Protein AF-A0A952JBM9-F1 (afdb_monomer)

Radius of gyration: 18.24 Å; Cα contacts (8 Å, |Δi|>4): 18; chains: 1; bounding box: 34×35×59 Å

Solvent-accessible surface area (backbone atoms only — not comparable to full-atom values): 5124 Å² total; per-residue (Å²): 139,83,84,81,80,85,69,92,68,83,78,81,78,83,74,90,68,83,50,68,69,53,51,54,48,51,50,51,52,52,50,59,53,54,75,71,52,63,70,94,74,49,53,75,73,56,44,55,54,52,50,54,53,50,52,51,50,51,52,50,52,53,52,53,49,51,56,52,50,56,57,51,54,56,54,55,59,66,76,75,111

Structure (mmCIF, N/CA/C/O backbone):
data_AF-A0A952JBM9-F1
#
_entry.id   AF-A0A952JBM9-F1
#
loop_
_atom_site.group_PDB
_atom_site.id
_atom_site.type_symbol
_atom_site.label_atom_id
_atom_site.label_alt_id
_atom_site.label_comp_id
_atom_site.label_asym_id
_atom_site.label_entity_id
_atom_site.label_seq_id
_atom_site.pdbx_PDB_ins_code
_atom_site.Cartn_x
_atom_site.Cartn_y
_atom_site.Cartn_z
_atom_site.occupancy
_atom_site.B_iso_or_equiv
_atom_site.auth_seq_id
_atom_site.auth_comp_id
_atom_site.auth_asym_id
_atom_site.auth_atom_id
_atom_site.pdbx_PDB_model_num
ATOM 1 N N . MET A 1 1 ? 8.860 -23.951 27.318 1.00 40.50 1 MET A N 1
ATOM 2 C CA . MET A 1 1 ? 8.404 -22.563 27.530 1.00 40.50 1 MET A CA 1
ATOM 3 C C . MET A 1 1 ? 9.408 -21.671 26.829 1.00 40.50 1 MET A C 1
ATOM 5 O O . MET A 1 1 ? 10.561 -21.683 27.227 1.00 40.50 1 MET A O 1
ATOM 9 N N . ALA A 1 2 ? 9.029 -21.044 25.718 1.00 35.94 2 ALA A N 1
ATOM 10 C CA . ALA A 1 2 ? 9.909 -20.137 24.989 1.00 35.94 2 ALA A CA 1
ATOM 11 C C . ALA A 1 2 ? 9.278 -18.747 25.037 1.00 35.94 2 ALA A C 1
ATOM 13 O O . ALA A 1 2 ? 8.291 -18.470 24.355 1.00 35.94 2 ALA A O 1
ATOM 14 N N . GLU A 1 3 ? 9.820 -17.919 25.920 1.00 43.84 3 GLU A N 1
ATOM 15 C CA . GLU A 1 3 ? 9.490 -16.508 26.057 1.00 43.84 3 GLU A CA 1
ATOM 16 C C . GLU A 1 3 ? 9.957 -15.782 24.792 1.00 43.84 3 GLU A C 1
ATOM 18 O O . GLU A 1 3 ? 11.143 -15.772 24.457 1.00 43.84 3 GLU A O 1
ATOM 23 N N . SER A 1 4 ? 9.019 -15.203 24.045 1.00 43.00 4 SER A N 1
ATOM 24 C CA . SER A 1 4 ? 9.359 -14.368 22.895 1.00 43.00 4 SER A CA 1
ATOM 25 C C . SER A 1 4 ? 9.615 -12.948 23.377 1.00 43.00 4 SER A C 1
ATOM 27 O O . SER A 1 4 ? 8.698 -12.163 23.595 1.00 43.00 4 SER A O 1
ATOM 29 N N . ASN A 1 5 ? 10.898 -12.657 23.561 1.00 38.16 5 ASN A N 1
ATOM 30 C CA . ASN A 1 5 ? 11.449 -11.338 23.823 1.00 38.16 5 ASN A CA 1
ATOM 31 C C . ASN A 1 5 ? 11.206 -10.435 22.594 1.00 38.16 5 ASN A C 1
ATOM 33 O O . ASN A 1 5 ? 11.809 -10.641 21.535 1.00 38.16 5 ASN A O 1
ATOM 37 N N . ILE A 1 6 ? 10.282 -9.476 22.706 1.00 47.38 6 ILE A N 1
ATOM 38 C CA . ILE A 1 6 ? 9.926 -8.526 21.642 1.00 47.38 6 ILE A CA 1
ATOM 39 C C . ILE A 1 6 ? 11.016 -7.452 21.587 1.00 47.38 6 ILE A C 1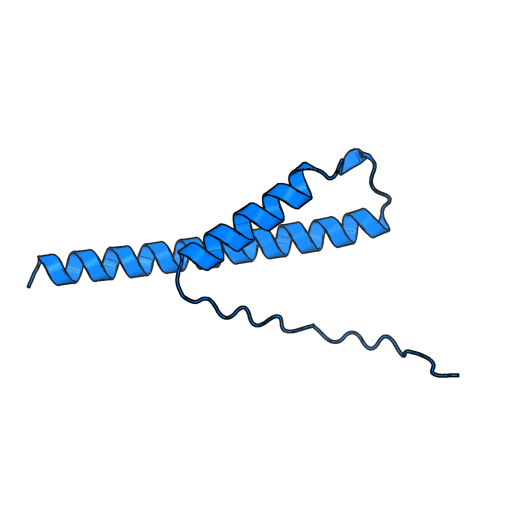
ATOM 41 O O . ILE A 1 6 ? 10.863 -6.342 22.085 1.00 47.38 6 ILE A O 1
ATOM 45 N N . ASN A 1 7 ? 12.161 -7.801 21.006 1.00 43.44 7 ASN A N 1
ATOM 46 C CA . ASN A 1 7 ? 13.180 -6.820 20.669 1.00 43.44 7 ASN A CA 1
ATOM 47 C C . ASN A 1 7 ? 12.738 -6.121 19.374 1.00 43.44 7 ASN A C 1
ATOM 49 O O . ASN A 1 7 ? 12.519 -6.803 18.368 1.00 43.44 7 ASN A O 1
ATOM 53 N N . GLY A 1 8 ? 12.571 -4.796 19.418 1.00 47.78 8 GLY A N 1
ATOM 54 C CA . GLY A 1 8 ? 12.111 -3.929 18.326 1.00 47.78 8 GLY A CA 1
ATOM 55 C C . GLY A 1 8 ? 13.040 -3.947 17.114 1.00 47.78 8 GLY A C 1
ATOM 56 O O . GLY A 1 8 ? 13.777 -3.003 16.856 1.00 47.78 8 GLY A O 1
ATOM 57 N N . LYS A 1 9 ? 13.028 -5.053 16.372 1.00 46.91 9 LYS A N 1
ATOM 58 C CA . LYS A 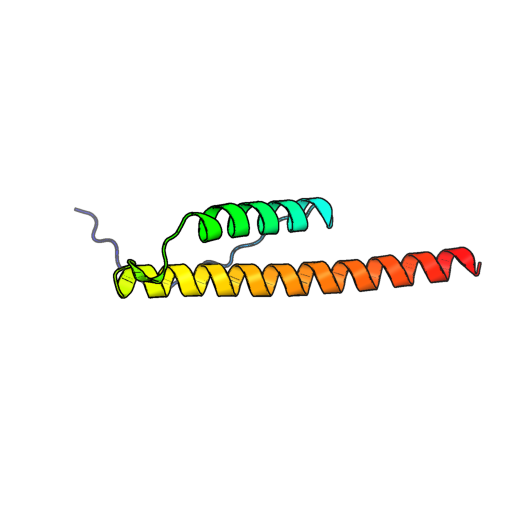1 9 ? 13.730 -5.199 15.105 1.00 46.91 9 LYS A CA 1
ATOM 59 C C . LYS A 1 9 ? 12.872 -4.543 14.036 1.00 46.91 9 LYS A C 1
ATOM 61 O O . LYS A 1 9 ? 11.835 -5.099 13.670 1.00 46.91 9 LYS A O 1
ATOM 66 N N . GLU A 1 10 ? 13.311 -3.393 13.531 1.00 49.19 10 GLU A N 1
ATOM 67 C CA . GLU A 1 10 ? 12.870 -2.899 12.228 1.00 49.19 10 GLU A CA 1
ATOM 68 C C . GLU A 1 10 ? 12.930 -4.066 11.236 1.00 49.19 10 GLU A C 1
ATOM 70 O O . GLU A 1 10 ? 14.000 -4.577 10.891 1.00 49.19 10 GLU A O 1
ATOM 75 N N . LYS A 1 11 ? 11.761 -4.560 10.820 1.00 50.78 11 LYS A N 1
ATOM 76 C CA . LYS A 1 11 ? 11.681 -5.535 9.739 1.00 50.78 11 LYS A CA 1
ATOM 77 C C . LYS A 1 11 ? 11.921 -4.771 8.448 1.00 50.78 11 LYS A C 1
ATOM 79 O O . LYS A 1 11 ? 10.990 -4.229 7.862 1.00 50.78 11 LYS A O 1
ATOM 84 N N . LEU A 1 12 ? 13.180 -4.745 8.018 1.00 50.91 12 LEU A N 1
ATOM 85 C CA . LEU A 1 12 ? 13.557 -4.335 6.671 1.00 50.91 12 LEU A CA 1
ATOM 86 C C . LEU A 1 12 ? 12.799 -5.215 5.671 1.00 50.91 12 LEU A C 1
ATOM 88 O O . LEU A 1 12 ? 13.052 -6.413 5.543 1.00 50.91 12 LEU A O 1
ATOM 92 N N . LEU A 1 13 ? 11.812 -4.615 5.013 1.00 54.28 13 LEU A N 1
ATOM 93 C CA . LEU A 1 13 ? 10.944 -5.282 4.055 1.00 54.28 13 LEU A CA 1
ATOM 94 C C . LEU A 1 13 ? 11.491 -4.991 2.660 1.00 54.28 13 LEU A C 1
ATOM 96 O O . LEU A 1 13 ? 11.233 -3.947 2.068 1.00 54.28 13 LEU A O 1
ATOM 100 N N . THR A 1 14 ? 12.310 -5.903 2.144 1.00 63.25 14 THR A N 1
ATOM 101 C CA . THR A 1 14 ? 12.837 -5.793 0.783 1.00 63.25 14 THR A CA 1
ATOM 102 C C . THR A 1 14 ? 11.773 -6.292 -0.190 1.00 63.25 14 THR A C 1
ATOM 104 O O . THR A 1 14 ? 11.463 -7.481 -0.219 1.00 63.25 14 THR A O 1
ATOM 107 N N . ILE A 1 15 ? 11.189 -5.392 -0.983 1.00 59.53 15 ILE A N 1
ATOM 108 C CA . ILE A 1 15 ? 10.225 -5.764 -2.024 1.00 59.53 15 ILE A CA 1
ATOM 109 C C . ILE A 1 15 ? 11.006 -5.954 -3.332 1.00 59.53 15 ILE A C 1
ATOM 111 O O . ILE A 1 15 ? 11.505 -4.970 -3.876 1.00 59.53 15 ILE A O 1
ATOM 115 N N . PRO A 1 16 ? 11.129 -7.183 -3.870 1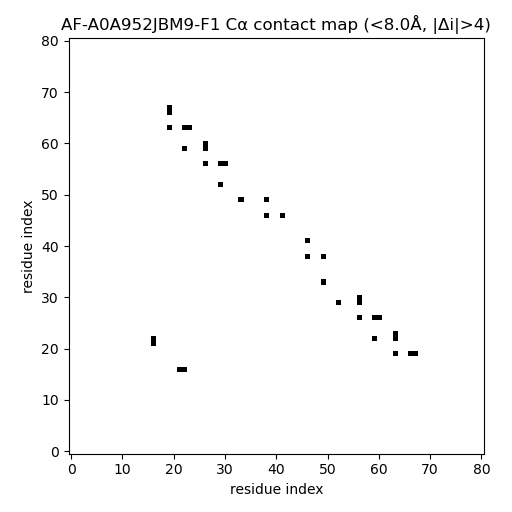.00 59.69 16 PRO A N 1
ATOM 116 C CA . PRO A 1 16 ? 11.726 -7.400 -5.181 1.00 59.69 16 PRO A CA 1
ATOM 117 C C . PRO A 1 16 ? 10.760 -6.893 -6.257 1.00 59.69 16 PRO A C 1
ATOM 119 O O . PRO A 1 16 ? 9.841 -7.593 -6.708 1.00 59.69 16 PRO A O 1
ATOM 122 N N . VAL A 1 17 ? 10.942 -5.630 -6.635 1.00 60.66 17 VAL A N 1
ATOM 123 C CA . VAL A 1 17 ? 10.166 -4.970 -7.679 1.00 60.66 17 VAL A CA 1
ATOM 124 C C . VAL A 1 17 ? 10.705 -5.399 -9.042 1.00 60.66 17 VAL A C 1
ATOM 126 O O . VAL A 1 17 ? 11.720 -4.899 -9.513 1.00 60.66 17 VAL A O 1
ATOM 129 N N . MET A 1 18 ? 10.000 -6.315 -9.706 1.00 65.62 18 MET A N 1
ATOM 130 C CA . MET A 1 18 ? 10.248 -6.664 -11.112 1.00 65.62 18 MET A CA 1
ATOM 131 C C . MET A 1 18 ? 9.478 -5.704 -12.029 1.00 65.62 18 MET A C 1
ATOM 133 O O . MET A 1 18 ? 8.571 -6.110 -12.749 1.00 65.62 18 MET A O 1
ATOM 137 N N . GLY A 1 19 ? 9.791 -4.412 -11.936 1.00 73.25 19 GLY A N 1
ATOM 138 C CA . GLY A 1 19 ? 9.142 -3.360 -12.718 1.00 73.25 19 GLY A CA 1
ATOM 139 C C . GLY A 1 19 ? 7.901 -2.729 -12.073 1.00 73.25 19 GLY A C 1
ATOM 140 O O . GLY A 1 19 ? 7.313 -3.230 -11.110 1.00 73.25 19 GLY A O 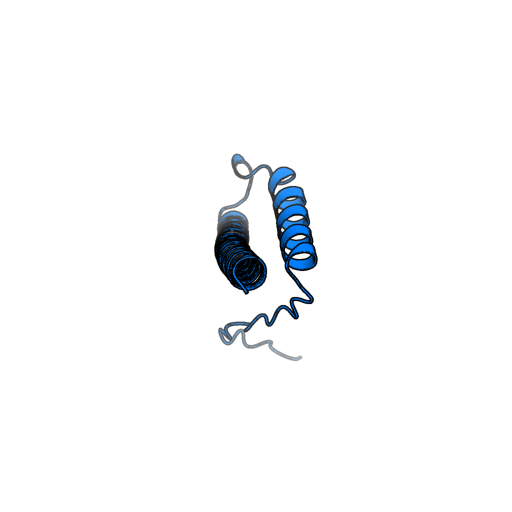1
ATOM 141 N N . ILE A 1 20 ? 7.510 -1.583 -12.634 1.00 81.50 20 ILE A N 1
ATOM 142 C CA . ILE A 1 20 ? 6.489 -0.680 -12.087 1.00 81.50 20 ILE A CA 1
ATOM 143 C C . ILE A 1 20 ? 5.100 -1.316 -11.932 1.00 81.50 20 ILE A C 1
ATOM 145 O O . ILE A 1 20 ? 4.345 -0.966 -11.026 1.00 81.50 20 ILE A O 1
ATOM 149 N N . GLU A 1 21 ? 4.750 -2.281 -12.780 1.00 83.69 21 GLU A N 1
ATOM 150 C CA . GLU A 1 21 ? 3.449 -2.956 -12.727 1.00 83.69 21 GLU A CA 1
ATOM 151 C C . GLU A 1 21 ? 3.238 -3.698 -11.406 1.00 83.69 21 GLU A C 1
ATOM 153 O O . GLU A 1 21 ? 2.144 -3.667 -10.832 1.00 83.69 21 GLU A O 1
ATOM 158 N N . LYS A 1 22 ? 4.305 -4.306 -10.878 1.00 84.00 22 LYS A N 1
ATOM 159 C CA . LYS A 1 22 ? 4.259 -5.045 -9.617 1.00 84.00 22 LYS A CA 1
ATOM 160 C C . LYS A 1 22 ? 4.067 -4.102 -8.428 1.00 84.00 22 LYS A C 1
ATOM 162 O O . LYS A 1 22 ? 3.262 -4.403 -7.551 1.00 84.00 22 LYS A O 1
ATOM 167 N N . LEU A 1 23 ? 4.708 -2.928 -8.444 1.00 84.12 23 LEU A N 1
ATOM 168 C CA . LEU A 1 23 ? 4.466 -1.861 -7.461 1.00 84.12 23 LEU A CA 1
ATOM 169 C C . LEU A 1 23 ? 3.010 -1.390 -7.480 1.00 84.12 23 LEU A C 1
ATOM 171 O O . LEU A 1 23 ? 2.353 -1.381 -6.440 1.00 84.12 23 LEU A O 1
ATOM 175 N N . MET A 1 24 ? 2.465 -1.098 -8.664 1.00 86.50 24 MET A N 1
ATOM 176 C CA . MET A 1 24 ? 1.057 -0.705 -8.805 1.00 86.50 24 MET A CA 1
ATOM 177 C C . MET A 1 24 ? 0.091 -1.805 -8.338 1.00 86.50 24 MET A C 1
ATOM 179 O O . MET A 1 24 ? -1.007 -1.517 -7.857 1.00 86.50 24 MET A O 1
ATOM 183 N N . SER A 1 25 ? 0.470 -3.080 -8.473 1.00 89.62 25 SER A N 1
ATOM 184 C CA . SER A 1 25 ? -0.304 -4.197 -7.927 1.00 89.62 25 SER A CA 1
ATOM 185 C C . SER A 1 25 ? -0.319 -4.192 -6.396 1.00 89.62 25 SER A C 1
ATOM 187 O O . SER A 1 25 ? -1.389 -4.350 -5.808 1.00 89.62 25 SER A O 1
ATOM 189 N N . TYR A 1 26 ? 0.828 -3.966 -5.745 1.00 88.12 26 TYR A N 1
ATOM 190 C CA . TYR A 1 26 ? 0.896 -3.843 -4.285 1.00 88.12 26 TYR A CA 1
ATOM 191 C C . TYR A 1 26 ? 0.078 -2.654 -3.774 1.00 88.12 26 TYR A C 1
ATOM 193 O O . TYR A 1 26 ? -0.715 -2.816 -2.847 1.00 88.12 26 TYR A O 1
ATOM 201 N N . GLU A 1 27 ? 0.184 -1.492 -4.422 1.00 90.44 27 GLU A N 1
ATOM 202 C CA . GLU A 1 27 ? -0.615 -0.312 -4.072 1.00 90.44 27 GLU A CA 1
ATOM 203 C C . GLU A 1 27 ? -2.120 -0.588 -4.149 1.00 90.44 27 GLU A C 1
ATOM 205 O O . GLU A 1 27 ? -2.865 -0.229 -3.234 1.00 90.44 27 GLU A O 1
ATOM 210 N N . ARG A 1 28 ? -2.578 -1.251 -5.221 1.00 93.19 28 ARG A N 1
ATOM 211 C CA . ARG A 1 28 ? -3.990 -1.632 -5.375 1.00 93.19 28 ARG A CA 1
ATOM 212 C C . ARG A 1 28 ? -4.436 -2.611 -4.295 1.00 93.19 28 ARG A C 1
ATOM 214 O O . ARG A 1 28 ? -5.519 -2.430 -3.745 1.00 93.19 28 ARG A O 1
ATOM 221 N N . GLY A 1 29 ? -3.611 -3.607 -3.971 1.00 93.44 29 GLY A N 1
ATOM 222 C CA . GLY A 1 29 ? -3.900 -4.571 -2.910 1.00 93.44 29 GLY A CA 1
ATOM 223 C C . GLY A 1 29 ? -4.060 -3.897 -1.547 1.00 93.44 29 GLY A C 1
ATOM 224 O O . GLY A 1 29 ? -5.079 -4.085 -0.884 1.00 93.44 29 GLY A O 1
ATOM 225 N N . ILE A 1 30 ? -3.104 -3.045 -1.169 1.00 92.31 30 ILE A N 1
ATOM 226 C CA . ILE A 1 30 ? -3.131 -2.323 0.110 1.00 92.31 30 ILE A CA 1
ATOM 227 C C . ILE A 1 30 ? -4.335 -1.376 0.177 1.00 92.31 30 ILE A C 1
ATOM 229 O O . ILE A 1 30 ? -5.072 -1.400 1.160 1.00 92.31 30 ILE A O 1
ATOM 233 N N . ARG A 1 31 ? -4.610 -0.604 -0.885 1.00 93.81 31 ARG A N 1
ATOM 234 C CA . ARG A 1 31 ? -5.818 0.242 -0.960 1.00 93.81 31 ARG A CA 1
ATOM 235 C C . ARG A 1 31 ? -7.102 -0.572 -0.836 1.00 93.81 31 ARG A C 1
ATOM 237 O O . ARG A 1 31 ? -8.026 -0.138 -0.158 1.00 93.81 31 ARG A O 1
ATOM 244 N N . GLY A 1 32 ? -7.158 -1.742 -1.470 1.00 94.75 32 GLY A N 1
ATOM 245 C CA . GLY A 1 32 ? -8.309 -2.639 -1.399 1.00 94.75 32 GLY A CA 1
ATOM 246 C C . GLY A 1 32 ? -8.553 -3.196 0.004 1.00 94.75 32 GLY A C 1
ATOM 247 O O . GLY A 1 32 ? -9.704 -3.411 0.372 1.00 94.75 32 GLY A O 1
ATOM 248 N N . ILE A 1 33 ? -7.496 -3.406 0.793 1.00 91.44 33 ILE A N 1
ATOM 249 C CA . ILE A 1 33 ? -7.607 -3.798 2.204 1.00 91.44 33 ILE A CA 1
ATOM 250 C C . ILE A 1 33 ? -8.058 -2.602 3.044 1.00 91.44 33 ILE A C 1
ATOM 252 O O . ILE A 1 33 ? -9.058 -2.710 3.746 1.00 91.44 33 ILE A O 1
ATOM 256 N N . LEU A 1 34 ? -7.385 -1.453 2.925 1.00 91.88 34 LEU A N 1
ATOM 257 C CA . LEU A 1 34 ? -7.717 -0.247 3.693 1.00 91.88 34 LEU A CA 1
ATOM 258 C C . LEU A 1 34 ? -9.150 0.234 3.434 1.00 91.88 34 LEU A C 1
ATOM 260 O O . LEU A 1 34 ? -9.831 0.642 4.364 1.00 91.88 34 LEU A O 1
ATOM 264 N N . GLY A 1 35 ? -9.644 0.119 2.198 1.00 91.38 35 GLY A N 1
ATOM 265 C CA . GLY A 1 35 ? -11.021 0.477 1.846 1.00 91.38 35 GLY A CA 1
ATOM 266 C C . GLY A 1 35 ? -12.096 -0.415 2.479 1.00 91.38 35 GLY A C 1
ATOM 267 O O . GLY A 1 35 ? -13.264 -0.043 2.470 1.00 91.38 35 GLY A O 1
ATOM 268 N N . LYS A 1 36 ? -11.722 -1.576 3.030 1.00 92.50 36 LYS A N 1
ATOM 269 C CA . LYS A 1 36 ? -12.624 -2.464 3.784 1.00 92.50 36 LYS A CA 1
ATOM 270 C C . LYS A 1 36 ? -12.581 -2.208 5.292 1.00 92.50 36 LYS A C 1
ATOM 272 O O . LYS A 1 36 ? -13.370 -2.802 6.019 1.00 92.50 36 LYS A O 1
ATOM 277 N N . ILE A 1 37 ? -11.652 -1.376 5.764 1.00 90.75 37 ILE A N 1
ATOM 278 C CA . ILE A 1 37 ? -11.482 -1.068 7.182 1.00 90.75 37 ILE A CA 1
ATOM 279 C C . ILE A 1 37 ? -12.280 0.195 7.504 1.00 90.75 37 ILE A C 1
ATOM 281 O O . ILE A 1 37 ? -12.008 1.278 6.989 1.00 90.75 37 ILE A O 1
ATOM 285 N N . GLU A 1 38 ? -13.249 0.072 8.407 1.00 90.00 38 GLU A N 1
ATOM 286 C CA . GLU A 1 38 ? -13.964 1.220 8.960 1.00 90.00 38 GLU A CA 1
ATOM 287 C C . GLU A 1 38 ? -13.120 1.872 10.063 1.00 90.00 38 GLU A C 1
ATOM 289 O O . GLU A 1 38 ? -13.305 1.603 11.247 1.00 90.00 38 GLU A O 1
ATOM 294 N N . VAL A 1 39 ? -12.180 2.739 9.674 1.00 84.56 39 VAL A N 1
ATOM 295 C CA . VAL A 1 39 ? -11.183 3.346 10.583 1.00 84.56 39 VAL A CA 1
ATOM 296 C C . VAL A 1 39 ? -11.815 4.006 11.817 1.00 84.56 39 VAL A C 1
ATOM 298 O O . VAL A 1 39 ? -11.267 3.917 12.910 1.00 84.56 39 VAL A O 1
ATOM 301 N N . GLY A 1 40 ? -12.997 4.615 11.673 1.00 85.56 40 GLY A N 1
ATOM 302 C CA . GLY A 1 40 ? -13.724 5.244 12.784 1.00 85.56 40 GLY A CA 1
ATOM 303 C C . GLY A 1 40 ? -14.267 4.272 13.841 1.00 85.56 40 GLY A C 1
ATOM 304 O O . GLY A 1 40 ? -14.715 4.720 14.891 1.00 85.56 40 GLY A O 1
ATOM 305 N N . LYS A 1 41 ? -14.238 2.961 13.573 1.00 91.50 41 LYS A N 1
ATOM 306 C CA . LYS A 1 41 ? -14.635 1.899 14.508 1.00 91.50 41 LYS A CA 1
ATOM 307 C C . LYS A 1 41 ? -13.452 1.057 14.994 1.00 91.50 41 LYS A C 1
ATOM 309 O O . LYS A 1 41 ? -13.661 0.084 15.712 1.00 91.50 41 LYS A O 1
ATOM 314 N N . CYS A 1 42 ? -12.225 1.389 14.594 1.00 90.12 42 CYS A N 1
ATOM 315 C CA . CYS A 1 42 ? -11.039 0.683 15.061 1.00 90.12 42 CYS A CA 1
ATOM 316 C C . CYS A 1 42 ? -10.718 1.055 16.509 1.00 90.12 42 CYS A C 1
ATOM 318 O O . CYS A 1 42 ? -10.775 2.224 16.892 1.00 90.12 42 CYS A O 1
ATOM 320 N N . GLU A 1 43 ? -10.305 0.061 17.290 1.00 94.56 43 GLU A N 1
ATOM 321 C CA . GLU A 1 43 ? -9.682 0.309 18.587 1.00 94.56 43 GLU A CA 1
ATOM 322 C C . GLU A 1 43 ? -8.355 1.072 18.415 1.00 94.56 43 GLU A C 1
ATOM 324 O O . GLU A 1 43 ? -7.717 0.956 17.362 1.00 94.56 43 GLU A O 1
ATOM 329 N N . PRO A 1 44 ? -7.904 1.835 19.429 1.00 90.12 44 PRO A N 1
ATOM 330 C CA . PRO A 1 44 ? -6.699 2.660 19.326 1.00 90.12 44 PRO A CA 1
ATOM 331 C C . PRO A 1 44 ? -5.445 1.891 18.884 1.00 90.12 44 PRO A C 1
ATOM 333 O O . PRO A 1 44 ? -4.694 2.377 18.044 1.00 90.12 44 PRO A O 1
ATOM 336 N N . GLU A 1 45 ? -5.245 0.670 19.386 1.00 88.12 45 GLU A N 1
ATOM 337 C CA . GLU A 1 45 ? -4.099 -0.175 19.023 1.00 88.12 45 GLU A CA 1
ATOM 338 C C . GLU A 1 45 ? -4.146 -0.604 17.547 1.00 88.12 45 GLU A C 1
ATOM 340 O O . GLU A 1 45 ? -3.160 -0.503 16.816 1.00 88.12 45 GLU A O 1
ATOM 345 N N . LEU A 1 46 ? -5.330 -0.987 17.059 1.00 88.44 46 LEU A N 1
ATOM 346 C CA . LEU A 1 46 ? -5.532 -1.306 15.648 1.00 88.44 46 LEU A CA 1
ATOM 347 C C . LEU A 1 46 ? -5.354 -0.067 14.758 1.00 88.44 46 LEU A C 1
ATOM 349 O O . LEU A 1 46 ? -4.83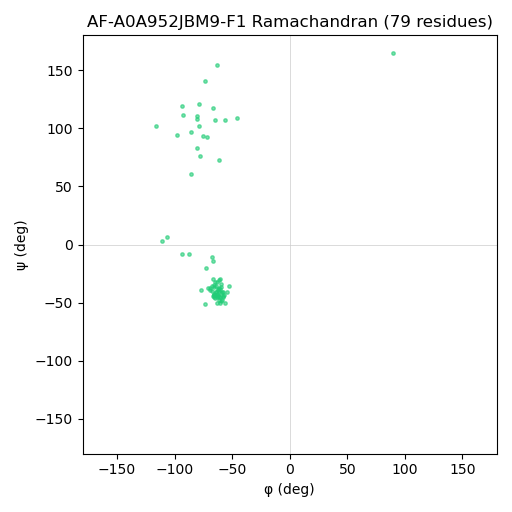7 -0.178 13.647 1.00 88.44 46 LEU A O 1
ATOM 353 N N . MET A 1 47 ? -5.752 1.113 15.239 1.00 90.00 47 MET 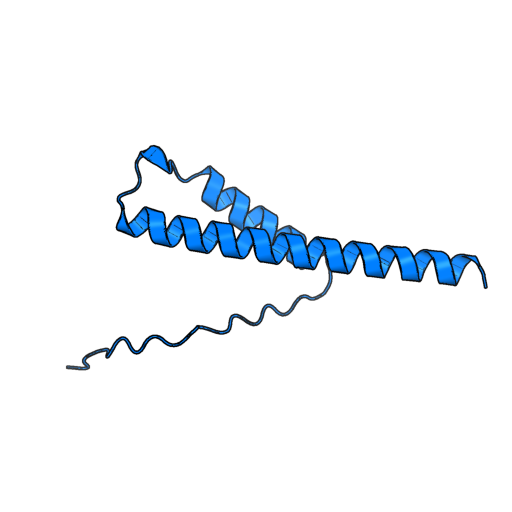A N 1
ATOM 354 C CA . MET A 1 47 ? -5.588 2.370 14.512 1.00 90.00 47 MET A CA 1
ATOM 355 C C . MET A 1 47 ? -4.110 2.701 14.271 1.00 90.00 47 MET A C 1
ATOM 357 O O . MET A 1 47 ? -3.771 3.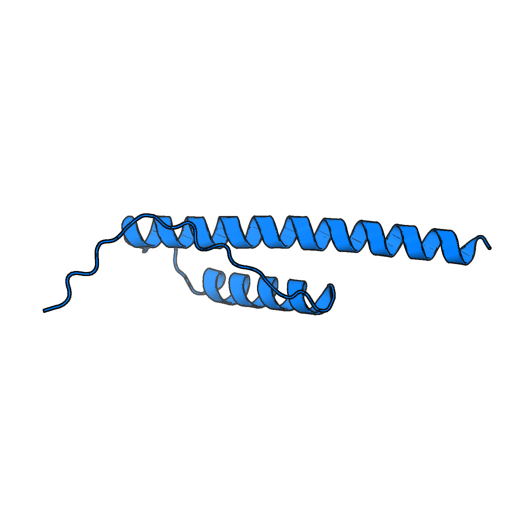144 13.174 1.00 90.00 47 MET A O 1
ATOM 361 N N . GLU A 1 48 ? -3.227 2.437 15.237 1.00 88.81 48 GLU A N 1
ATOM 362 C CA . GLU A 1 48 ? -1.776 2.599 15.057 1.00 88.81 48 GLU A CA 1
ATOM 363 C C . GLU A 1 48 ? -1.231 1.668 13.966 1.00 88.81 48 GLU A C 1
ATOM 365 O O . GLU A 1 48 ? -0.509 2.110 13.073 1.00 88.81 48 GLU A O 1
ATOM 370 N N . HIS A 1 49 ? -1.663 0.406 13.933 1.00 88.50 49 HIS A N 1
ATOM 371 C CA . HIS A 1 49 ? -1.283 -0.502 12.847 1.00 88.50 49 HIS A CA 1
ATOM 372 C C . HIS A 1 49 ? -1.810 -0.046 11.483 1.00 88.50 49 HIS A C 1
ATOM 374 O O . HIS A 1 49 ? -1.090 -0.102 10.485 1.00 88.50 49 HIS A O 1
ATOM 380 N N . VAL A 1 50 ? -3.051 0.443 11.427 1.00 91.00 50 VAL A N 1
ATOM 381 C CA . VAL A 1 50 ? -3.639 0.992 10.200 1.00 91.00 50 VAL A CA 1
ATOM 382 C C . VAL A 1 50 ? -2.841 2.207 9.711 1.00 91.00 50 VAL A C 1
ATOM 384 O O . VAL A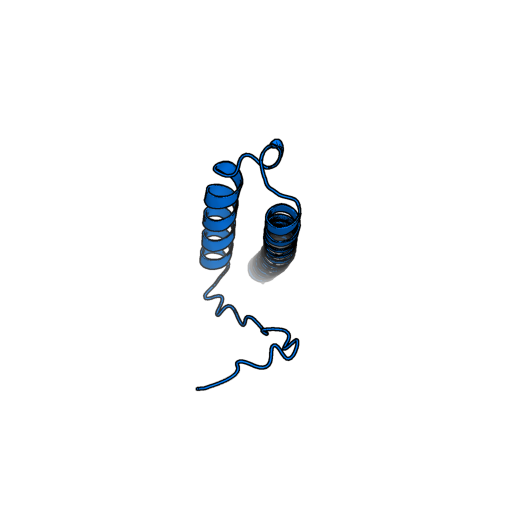 1 50 ? -2.576 2.297 8.510 1.00 91.00 50 VAL A O 1
ATOM 387 N N . LYS A 1 51 ? -2.382 3.095 10.607 1.00 90.25 51 LYS A N 1
ATOM 388 C CA . LYS A 1 51 ? -1.487 4.212 10.251 1.00 90.25 51 LYS A CA 1
ATOM 389 C C . LYS A 1 51 ? -0.191 3.719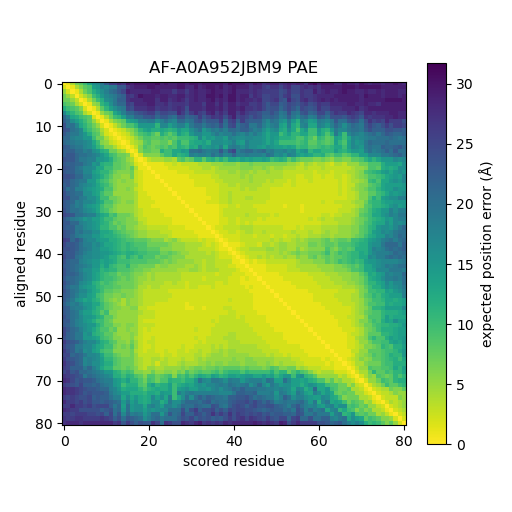 9.611 1.00 90.25 51 LYS A C 1
ATOM 391 O O . LYS A 1 51 ? 0.141 4.192 8.527 1.00 90.25 51 LYS A O 1
ATOM 396 N N . SER A 1 52 ? 0.479 2.720 10.188 1.00 90.56 52 SER A N 1
ATOM 397 C CA . SER A 1 52 ? 1.700 2.152 9.590 1.00 90.56 52 SER A CA 1
ATOM 398 C C . SER A 1 52 ? 1.459 1.577 8.186 1.00 90.56 52 SER A C 1
ATOM 400 O O . SER A 1 52 ? 2.313 1.678 7.304 1.00 90.56 52 SER A O 1
ATOM 402 N N . VAL A 1 53 ? 0.276 1.009 7.927 1.00 91.06 53 VAL A N 1
ATOM 403 C CA . VAL A 1 53 ? -0.102 0.531 6.583 1.00 91.06 53 VAL A CA 1
ATOM 404 C C . VAL A 1 53 ? -0.318 1.700 5.608 1.00 91.06 53 VAL A C 1
ATOM 406 O O . VAL A 1 53 ? 0.071 1.601 4.441 1.00 91.06 53 VAL A O 1
ATOM 409 N N . TYR A 1 54 ? -0.895 2.819 6.060 1.00 92.56 54 TYR A N 1
ATOM 410 C CA . TYR A 1 54 ? -0.989 4.046 5.257 1.00 92.56 54 TYR A CA 1
ATOM 411 C C . TYR A 1 54 ? 0.388 4.644 4.944 1.00 92.56 54 TYR A C 1
ATOM 413 O O . TYR A 1 54 ? 0.618 5.065 3.809 1.00 92.56 54 TYR A O 1
ATOM 421 N N . GLU A 1 55 ? 1.308 4.650 5.907 1.00 90.81 55 GLU A N 1
ATOM 422 C CA . GLU A 1 55 ? 2.689 5.109 5.711 1.00 90.81 55 GLU A CA 1
ATOM 423 C C . GLU A 1 55 ? 3.414 4.259 4.664 1.00 90.81 55 GLU A C 1
ATOM 425 O O . GLU A 1 55 ? 4.004 4.799 3.725 1.00 90.81 55 GLU A O 1
ATOM 430 N N . LEU A 1 56 ? 3.279 2.931 4.746 1.00 88.56 56 LEU A N 1
ATOM 431 C CA . LEU A 1 56 ? 3.805 2.014 3.735 1.00 88.56 56 LEU A CA 1
ATOM 432 C C . LEU A 1 56 ? 3.223 2.309 2.343 1.00 88.56 56 LEU A C 1
ATOM 434 O O . LEU A 1 56 ? 3.951 2.348 1.349 1.00 88.56 56 LEU A O 1
ATOM 438 N N . LEU A 1 57 ? 1.911 2.546 2.255 1.00 91.56 57 LEU A N 1
ATOM 439 C CA . LEU A 1 57 ? 1.258 2.901 0.996 1.00 91.56 57 LEU A CA 1
ATOM 440 C C . LEU A 1 57 ? 1.784 4.232 0.431 1.00 91.56 57 LEU A C 1
ATOM 442 O O . LEU A 1 57 ? 1.938 4.356 -0.786 1.00 91.56 57 LEU A O 1
ATOM 446 N N . ALA A 1 58 ? 2.061 5.219 1.284 1.00 89.50 58 ALA A N 1
ATOM 447 C CA . ALA A 1 58 ? 2.632 6.497 0.870 1.00 89.50 58 ALA A CA 1
ATOM 448 C C . ALA A 1 58 ? 4.059 6.328 0.326 1.00 89.50 58 ALA A C 1
ATOM 450 O O . ALA A 1 58 ? 4.381 6.869 -0.734 1.00 89.50 58 ALA A O 1
ATOM 451 N N . GLN A 1 59 ? 4.891 5.525 0.995 1.00 87.75 59 GLN A N 1
ATOM 452 C CA . GLN A 1 59 ? 6.242 5.203 0.529 1.00 87.75 59 GLN A CA 1
ATOM 453 C C . GLN A 1 59 ? 6.226 4.496 -0.829 1.00 87.75 59 GLN A C 1
ATOM 455 O O . GLN A 1 59 ? 6.949 4.905 -1.739 1.00 87.75 59 GLN A O 1
ATOM 460 N N . LEU A 1 60 ? 5.349 3.502 -1.010 1.00 87.12 60 LEU A N 1
ATOM 461 C CA . LEU A 1 60 ? 5.179 2.821 -2.298 1.00 87.12 60 LEU A CA 1
ATOM 462 C C . LEU A 1 60 ? 4.818 3.801 -3.419 1.00 87.12 60 LEU A C 1
ATOM 464 O O . LEU A 1 60 ? 5.431 3.759 -4.482 1.00 87.12 60 LEU A O 1
ATOM 468 N N . GLN A 1 61 ? 3.908 4.744 -3.162 1.00 88.88 61 GLN A N 1
ATOM 469 C CA . GLN A 1 61 ? 3.518 5.754 -4.150 1.00 88.88 61 GLN A CA 1
ATOM 470 C C . GLN A 1 61 ? 4.659 6.696 -4.532 1.00 88.88 61 GLN A C 1
ATOM 472 O O . GLN A 1 61 ? 4.737 7.113 -5.689 1.00 88.88 61 GLN A O 1
ATOM 477 N N . MET A 1 62 ? 5.537 7.050 -3.590 1.00 87.19 62 MET A N 1
ATOM 478 C CA . MET A 1 62 ? 6.727 7.847 -3.901 1.00 87.19 62 MET A CA 1
ATOM 479 C C . MET A 1 62 ? 7.679 7.079 -4.820 1.00 87.19 62 MET A C 1
ATOM 481 O O . MET A 1 62 ? 8.101 7.620 -5.841 1.00 87.19 62 MET A O 1
ATOM 485 N N . ILE A 1 63 ? 7.937 5.804 -4.516 1.00 84.75 63 ILE A N 1
ATOM 486 C CA . ILE A 1 63 ? 8.789 4.936 -5.340 1.00 84.75 63 ILE A CA 1
ATOM 487 C C . ILE A 1 63 ? 8.186 4.774 -6.743 1.00 84.75 63 ILE A C 1
ATOM 489 O O . ILE A 1 63 ? 8.873 4.992 -7.739 1.00 84.75 63 ILE A O 1
ATOM 493 N N . THR A 1 64 ? 6.886 4.481 -6.842 1.00 84.56 64 THR A N 1
ATOM 494 C CA . THR A 1 64 ? 6.183 4.349 -8.127 1.00 84.56 64 THR A CA 1
ATOM 495 C C . THR A 1 64 ? 6.279 5.625 -8.963 1.00 84.56 64 THR A C 1
ATOM 497 O O . THR A 1 64 ? 6.482 5.549 -10.175 1.00 84.56 64 THR A O 1
ATOM 500 N N . LYS A 1 65 ? 6.154 6.808 -8.343 1.00 84.94 65 LYS A N 1
ATOM 501 C CA . LYS A 1 65 ? 6.310 8.099 -9.035 1.00 84.94 65 LYS A CA 1
ATOM 502 C C . LYS A 1 65 ? 7.740 8.321 -9.526 1.00 84.94 65 LYS A C 1
ATOM 504 O O . LYS A 1 65 ? 7.890 8.706 -10.683 1.00 84.94 65 LYS A O 1
ATOM 509 N N . SER A 1 66 ? 8.750 8.041 -8.697 1.00 83.00 66 SER A N 1
ATOM 510 C CA . SER A 1 66 ? 10.167 8.137 -9.091 1.00 83.00 66 SER A CA 1
ATOM 511 C C . SER A 1 66 ? 10.449 7.265 -10.311 1.00 83.00 66 SER A C 1
ATOM 513 O O . SER A 1 66 ? 10.885 7.758 -11.347 1.00 83.00 66 SER A O 1
ATOM 515 N N . MET A 1 67 ? 10.034 5.996 -10.257 1.00 79.00 67 MET A N 1
ATOM 516 C CA . MET A 1 67 ? 10.238 5.064 -11.366 1.00 79.00 67 MET A CA 1
ATOM 517 C C . MET A 1 67 ? 9.509 5.486 -12.653 1.00 79.00 67 MET A C 1
ATOM 519 O O . MET A 1 67 ? 10.009 5.223 -13.745 1.00 79.00 67 MET A O 1
ATOM 523 N N . ARG A 1 68 ? 8.339 6.147 -12.573 1.00 77.81 68 ARG A N 1
ATOM 524 C CA . ARG A 1 68 ? 7.669 6.714 -13.766 1.00 77.81 68 ARG A CA 1
ATOM 525 C C . ARG A 1 68 ? 8.449 7.865 -14.382 1.00 77.81 68 ARG A C 1
ATOM 527 O O . ARG A 1 68 ? 8.462 7.971 -15.609 1.00 77.81 68 ARG A O 1
ATOM 534 N N . ALA A 1 69 ? 9.028 8.728 -13.551 1.00 73.06 69 ALA A N 1
ATOM 535 C CA . ALA A 1 69 ? 9.813 9.864 -14.017 1.00 73.06 69 ALA A CA 1
ATOM 536 C C . ALA A 1 69 ? 11.053 9.371 -14.779 1.00 73.06 69 ALA A C 1
ATOM 538 O O . ALA A 1 69 ? 11.214 9.703 -15.951 1.00 73.06 69 ALA A O 1
ATOM 539 N N . GLU A 1 70 ? 11.809 8.446 -14.186 1.00 67.44 70 GLU A N 1
ATOM 540 C CA . GLU A 1 70 ? 13.014 7.849 -14.782 1.00 67.44 70 GLU A CA 1
ATOM 541 C C . GLU A 1 70 ? 12.722 7.127 -16.117 1.00 67.44 70 GLU A C 1
ATOM 543 O O . GLU A 1 70 ? 13.440 7.293 -17.104 1.00 67.44 70 GLU A O 1
ATOM 548 N N . CYS A 1 71 ? 11.610 6.381 -16.202 1.00 59.28 71 CYS A N 1
ATOM 549 C CA . CYS A 1 71 ? 11.181 5.726 -17.449 1.00 59.28 71 CYS A CA 1
ATOM 550 C C . CYS A 1 71 ? 10.768 6.721 -18.551 1.00 59.28 71 CYS A C 1
ATOM 552 O O . CYS A 1 71 ? 10.879 6.419 -19.742 1.00 59.28 71 CYS A O 1
ATOM 554 N N . SER A 1 72 ? 10.250 7.891 -18.170 1.00 61.69 72 SER A N 1
ATOM 555 C CA . SER A 1 72 ? 9.822 8.926 -19.119 1.00 61.69 72 SER A CA 1
ATOM 556 C C . SER A 1 72 ? 11.021 9.680 -19.700 1.00 61.69 72 SER A C 1
ATOM 558 O O . SER A 1 72 ? 11.050 9.936 -20.903 1.00 61.69 72 SER A O 1
ATOM 560 N N . GLU A 1 73 ? 12.035 9.957 -18.876 1.00 61.78 73 GLU A N 1
ATOM 561 C CA . GLU A 1 73 ? 13.293 10.595 -19.290 1.00 61.78 73 GLU A CA 1
ATOM 562 C C . GLU A 1 73 ? 14.104 9.697 -20.237 1.00 61.78 73 GLU A C 1
ATOM 564 O O . GLU A 1 73 ? 14.546 10.146 -21.298 1.00 61.78 73 GLU A O 1
ATOM 569 N N . GLN A 1 74 ? 14.211 8.396 -19.937 1.00 60.53 74 GLN A N 1
ATOM 570 C CA . GLN A 1 74 ? 14.880 7.435 -20.825 1.00 60.53 74 GLN A CA 1
ATOM 571 C C . GLN A 1 74 ? 14.212 7.331 -22.205 1.00 60.53 74 GLN A C 1
ATOM 573 O O . GLN A 1 74 ? 14.901 7.229 -23.221 1.00 60.53 74 GLN A O 1
ATOM 578 N N . LYS A 1 75 ? 12.874 7.394 -22.278 1.00 59.25 75 LYS A N 1
ATOM 579 C CA . LYS A 1 75 ? 12.151 7.373 -23.562 1.00 59.25 75 LYS A CA 1
ATOM 580 C C . LYS A 1 75 ? 12.391 8.621 -24.412 1.00 59.25 75 LYS A C 1
ATOM 582 O O . LYS A 1 75 ? 12.440 8.499 -25.633 1.00 59.25 75 LYS A O 1
ATOM 587 N N . GLN A 1 76 ? 12.532 9.797 -23.801 1.00 57.25 76 GLN A N 1
ATOM 588 C CA . GLN A 1 76 ? 12.792 11.037 -24.541 1.00 57.25 76 GLN A CA 1
ATOM 589 C C . GLN A 1 76 ? 14.209 11.075 -25.126 1.00 57.25 76 GLN A C 1
ATOM 591 O O . GLN A 1 76 ? 14.373 11.496 -26.267 1.00 57.25 76 GLN A O 1
ATOM 596 N N . SER A 1 77 ? 15.208 10.562 -24.402 1.00 60.88 77 SER A N 1
ATOM 597 C CA . SER A 1 77 ? 16.593 10.491 -24.892 1.00 60.88 77 SER A CA 1
ATOM 598 C C . SER A 1 77 ? 16.758 9.548 -26.094 1.00 60.88 77 SER A C 1
ATOM 600 O O . SER A 1 77 ? 17.496 9.875 -27.021 1.00 60.88 77 SER A O 1
ATOM 602 N N . MET A 1 78 ? 16.029 8.425 -26.132 1.00 57.50 78 MET A N 1
ATOM 603 C CA . MET A 1 78 ? 16.081 7.473 -27.255 1.00 57.50 78 MET A CA 1
ATOM 604 C C . MET A 1 78 ? 15.387 7.963 -28.535 1.00 57.50 78 MET A C 1
ATOM 606 O O . MET A 1 78 ? 15.662 7.433 -29.602 1.00 57.50 78 MET A O 1
ATOM 610 N N . LEU A 1 79 ? 14.482 8.943 -28.451 1.00 60.00 79 LEU A N 1
ATOM 611 C CA . LEU A 1 79 ? 13.801 9.521 -29.621 1.00 60.00 79 LEU A CA 1
ATOM 612 C C . LEU A 1 79 ? 14.581 10.683 -30.262 1.00 60.00 79 LEU A C 1
ATOM 614 O O . LEU A 1 79 ? 14.179 11.174 -31.314 1.00 60.00 79 LEU A O 1
ATOM 618 N N . GLN A 1 80 ? 15.658 11.142 -29.619 1.00 55.72 80 GLN A N 1
ATOM 619 C CA . GLN A 1 80 ? 16.515 12.235 -30.094 1.00 55.72 80 GLN A CA 1
ATOM 620 C C . GLN A 1 80 ? 17.878 11.755 -30.628 1.00 55.72 80 GLN A C 1
ATOM 622 O O . GLN A 1 80 ? 18.728 12.590 -30.933 1.00 55.72 80 GLN A O 1
ATOM 627 N N . SER A 1 81 ? 18.088 10.437 -30.732 1.00 49.91 81 SER A N 1
ATOM 628 C CA . SER A 1 81 ? 19.274 9.795 -31.331 1.00 49.91 81 SER A CA 1
ATOM 629 C C . SER A 1 81 ? 18.892 9.078 -32.620 1.00 49.91 81 SER A C 1
ATOM 631 O O . SER A 1 81 ? 19.730 9.069 -33.546 1.00 49.91 81 SER A O 1
#

Sequence (81 aa):
MAESNINGKEKLLTIPVMGIEKLMSYERGIRGILGKIEVGKCEPELMEHVKSVYELLAQLQMITKSMRAECSEQKQSMLQS

pLDDT: mean 75.35, std 17.76, range [35.94, 94.75]

Secondary structure (DSSP, 8-state):
------------------SHHHHHHHHHHHHHHHTT--GGGS-HHHHHHHHHHHHHHHHHHHHHHHHHHHHHHHHHHHT--

Foldseek 3Di:
DDDPDPDPDPPPDDDPDPDLVVLVVVLVVLVVVLVVDPLVPDDPVVNVVSVVSVVVSVVSVVVSVVRVVVVVVVVVVVVVD

Nearest PDB structures (foldseek):
  5ofa-assembly1_B  TM=7.388E-01  e=4.088E+00  Homo sapiens
  5l8f-assembly1_A  TM=5.045E-01  e=9.929E+00  Rhodospirillum rubrum ATCC 11170

Mean predicted aligned error: 10.97 Å